Protein AF-A0A7W9W2H8-F1 (afdb_monomer)

Solvent-accessible surface area (backbone atoms only — not comparable to full-atom values): 6749 Å² total; per-residue (Å²): 116,67,68,60,52,55,39,51,52,52,49,53,53,46,51,53,51,52,52,50,52,46,56,75,64,71,57,98,55,100,55,81,86,44,75,69,54,47,53,52,53,52,53,50,51,50,54,48,56,59,52,57,78,33,88,85,63,46,72,69,55,53,52,49,53,52,50,51,50,53,50,50,54,52,48,52,50,49,51,51,66,72,39,58,71,58,50,53,60,63,53,56,70,58,64,66,62,69,56,57,56,55,55,54,54,50,54,56,59,57,67,64,69,81,112

Foldseek 3Di:
DVLVVVLVVLVVVLVVLVVVVVVVVVDPDPDCPDPLVVVLVVVSVVLSVVQSPDPVQDPVNSVVVSVVSVVVSVVVVVVCVVPVVVVCVVCVVVPCVVVVVVVVVVVVVVVVVVD

InterPro domains:
  IPR048454 YetF-like, N-terminal transmembrane domain [PF20730] (6-79)

Structure (mmCIF, N/CA/C/O backbone):
data_AF-A0A7W9W2H8-F1
#
_entry.id   AF-A0A7W9W2H8-F1
#
loop_
_atom_site.group_PDB
_atom_site.id
_atom_site.type_symbol
_atom_site.label_atom_id
_atom_site.label_alt_id
_atom_site.label_comp_id
_atom_site.label_asym_id
_atom_site.label_entity_id
_atom_site.label_seq_id
_atom_site.pdbx_PDB_ins_code
_atom_site.Cartn_x
_atom_site.Cartn_y
_atom_site.Cartn_z
_atom_site.occupancy
_atom_site.B_iso_or_equiv
_atom_site.auth_seq_id
_atom_site.auth_comp_id
_atom_site.auth_asym_id
_atom_site.auth_atom_id
_atom_site.pdbx_PDB_model_num
ATOM 1 N N . MET A 1 1 ? -12.262 -5.712 24.021 1.00 62.12 1 MET A N 1
ATOM 2 C CA . MET A 1 1 ? -12.804 -6.597 22.960 1.00 62.12 1 MET A CA 1
ATOM 3 C C . MET A 1 1 ? -13.128 -5.838 21.674 1.00 62.12 1 MET A C 1
ATOM 5 O O . MET A 1 1 ? -12.774 -6.342 20.624 1.00 62.12 1 MET A O 1
ATOM 9 N N . GLN A 1 2 ? -13.719 -4.637 21.738 1.00 69.75 2 GLN A N 1
ATOM 10 C CA . GLN A 1 2 ? -14.046 -3.810 20.558 1.00 69.75 2 GLN A CA 1
ATOM 11 C C . GLN A 1 2 ? -12.806 -3.399 19.725 1.00 69.75 2 GLN A C 1
ATOM 13 O O . GLN A 1 2 ? -12.825 -3.532 18.508 1.00 69.75 2 GLN A O 1
ATOM 18 N N . GLU A 1 3 ? -11.695 -3.026 20.372 1.00 73.56 3 GLU A N 1
ATOM 19 C CA . GLU A 1 3 ? -10.431 -2.654 19.695 1.00 73.56 3 GLU A CA 1
ATOM 20 C C . GLU A 1 3 ? -9.891 -3.746 18.749 1.00 73.56 3 GLU A C 1
ATOM 22 O O . GLU A 1 3 ? -9.481 -3.478 17.624 1.00 73.56 3 GLU A O 1
ATOM 27 N N . PHE A 1 4 ? -9.957 -5.018 19.161 1.00 81.75 4 PHE A N 1
ATOM 28 C CA . PHE A 1 4 ? -9.503 -6.135 18.325 1.00 81.75 4 PHE A CA 1
ATOM 29 C C . PHE A 1 4 ? -10.409 -6.376 17.113 1.00 81.75 4 PHE A C 1
ATOM 31 O O . PHE A 1 4 ? -9.926 -6.821 16.073 1.00 81.75 4 PHE A O 1
ATOM 38 N N . ILE A 1 5 ? -11.707 -6.078 17.233 1.00 84.69 5 ILE A N 1
ATOM 39 C CA . ILE A 1 5 ? -12.665 -6.192 16.127 1.00 84.69 5 ILE A CA 1
ATOM 40 C C . ILE A 1 5 ? -12.332 -5.154 15.050 1.00 84.69 5 ILE A C 1
ATOM 42 O O . ILE A 1 5 ? -12.262 -5.509 13.877 1.00 84.69 5 ILE A O 1
ATOM 46 N N . LEU A 1 6 ? -12.028 -3.913 15.448 1.00 83.62 6 LEU A N 1
ATOM 47 C CA . LEU A 1 6 ? -11.605 -2.850 14.526 1.00 83.62 6 LEU A CA 1
ATOM 48 C C . LEU A 1 6 ? -10.300 -3.201 13.802 1.00 83.62 6 LEU A C 1
ATOM 50 O O . LEU A 1 6 ? -10.186 -3.016 12.590 1.00 83.62 6 LEU A O 1
ATOM 54 N N . VAL A 1 7 ? -9.322 -3.752 14.525 1.00 85.94 7 VAL A N 1
ATOM 55 C CA . VAL A 1 7 ? -8.059 -4.220 13.936 1.00 85.94 7 VAL A CA 1
ATOM 56 C C . VAL A 1 7 ? -8.294 -5.355 12.937 1.00 85.94 7 VAL A C 1
ATOM 58 O O . VAL A 1 7 ? -7.734 -5.331 11.840 1.00 85.94 7 VAL A O 1
ATOM 61 N N . ALA A 1 8 ? -9.141 -6.329 13.279 1.00 87.94 8 ALA A N 1
ATOM 62 C CA . ALA A 1 8 ? -9.482 -7.435 12.388 1.00 87.94 8 ALA A CA 1
ATOM 63 C C . ALA A 1 8 ? -10.172 -6.947 11.104 1.00 87.94 8 ALA A C 1
ATOM 65 O O . ALA A 1 8 ? -9.843 -7.414 10.014 1.00 87.94 8 ALA A O 1
ATOM 66 N N . GLU A 1 9 ? -11.075 -5.972 11.212 1.00 86.56 9 GLU A N 1
ATOM 67 C CA . GLU A 1 9 ? -11.785 -5.388 10.072 1.00 86.56 9 GLU A CA 1
ATOM 68 C C . GLU A 1 9 ? -10.833 -4.613 9.139 1.00 86.56 9 GLU A C 1
ATOM 70 O O . GLU A 1 9 ? -10.846 -4.815 7.921 1.00 86.56 9 GLU A O 1
ATOM 75 N N . LYS A 1 10 ? -9.914 -3.811 9.702 1.00 85.00 10 LYS A N 1
ATOM 76 C CA . LYS A 1 10 ? -8.837 -3.134 8.950 1.00 85.00 10 LYS A CA 1
ATOM 77 C C . LYS A 1 10 ? -7.930 -4.131 8.224 1.00 85.00 10 LYS A C 1
ATOM 79 O O . LYS A 1 10 ? -7.573 -3.915 7.062 1.00 85.00 10 LYS A O 1
ATOM 84 N N . LEU A 1 11 ? -7.589 -5.239 8.883 1.00 87.75 11 LEU A N 1
ATOM 85 C CA . LEU A 1 11 ? -6.816 -6.332 8.291 1.00 87.75 11 LEU A CA 1
ATOM 86 C C . LEU A 1 11 ? -7.549 -6.976 7.116 1.00 87.75 11 LEU A C 1
ATOM 88 O O . LEU A 1 11 ? -6.941 -7.200 6.071 1.00 87.75 11 LEU A O 1
ATOM 92 N N . PHE A 1 12 ? -8.849 -7.231 7.260 1.00 90.06 12 PHE A N 1
ATOM 93 C CA . PHE A 1 12 ? -9.668 -7.834 6.210 1.00 90.06 12 PHE A CA 1
ATOM 94 C C . PHE A 1 12 ? -9.701 -6.955 4.955 1.00 90.06 12 PHE A C 1
ATOM 96 O O . PHE A 1 12 ? -9.484 -7.435 3.843 1.00 90.06 12 PHE A O 1
ATOM 103 N N . ILE A 1 13 ? -9.869 -5.642 5.131 1.00 88.12 13 ILE A N 1
ATOM 104 C CA . ILE A 1 13 ? -9.824 -4.668 4.032 1.00 88.12 13 ILE A CA 1
ATOM 105 C C . ILE A 1 13 ? -8.429 -4.624 3.391 1.00 88.12 13 ILE A C 1
ATOM 107 O O . ILE A 1 13 ? -8.315 -4.634 2.165 1.00 88.12 13 ILE A O 1
ATOM 111 N N . GLY A 1 14 ? -7.358 -4.632 4.193 1.00 87.00 14 GLY A N 1
ATOM 112 C CA . GLY A 1 14 ? -5.983 -4.697 3.681 1.00 87.00 14 GLY A CA 1
ATOM 113 C C . GLY A 1 14 ? -5.692 -5.971 2.890 1.00 87.00 14 GLY A C 1
ATOM 114 O O . GLY A 1 14 ? -5.011 -5.930 1.867 1.00 87.00 14 GLY A O 1
ATOM 115 N N . PHE A 1 15 ? -6.264 -7.096 3.314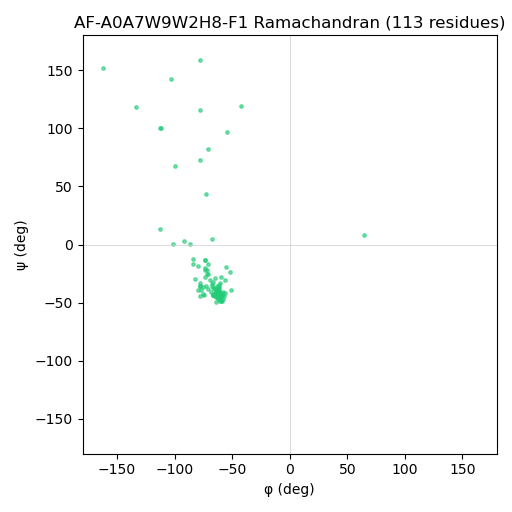 1.00 87.00 15 PHE A N 1
ATOM 116 C CA . PHE A 1 15 ? -6.154 -8.368 2.613 1.00 87.00 15 PHE A CA 1
ATOM 117 C C . PHE A 1 15 ? -6.858 -8.335 1.250 1.00 87.00 15 PHE A C 1
ATOM 119 O O . PHE A 1 15 ? -6.276 -8.742 0.244 1.00 87.00 15 PHE A O 1
ATOM 126 N N . PHE A 1 16 ? -8.065 -7.766 1.174 1.00 87.75 16 PHE A N 1
ATOM 127 C CA . PHE A 1 16 ? -8.730 -7.526 -0.110 1.00 87.75 16 PHE A CA 1
ATOM 128 C C . PHE A 1 16 ? -7.931 -6.583 -1.015 1.00 87.75 16 PHE A C 1
ATOM 130 O O . PHE A 1 16 ? -7.826 -6.841 -2.214 1.00 87.75 16 PHE A O 1
ATOM 137 N N . ALA A 1 17 ? -7.324 -5.529 -0.460 1.00 83.88 17 ALA A N 1
ATOM 138 C CA . ALA A 1 17 ? -6.467 -4.619 -1.218 1.00 83.88 17 ALA A CA 1
ATOM 139 C C . ALA A 1 17 ? -5.237 -5.336 -1.802 1.00 83.88 17 ALA A C 1
ATOM 141 O O . ALA A 1 17 ? -4.891 -5.115 -2.963 1.00 83.88 17 ALA A O 1
ATOM 142 N N . LEU A 1 18 ? -4.619 -6.249 -1.044 1.00 80.56 18 LEU A N 1
ATOM 143 C CA . LEU A 1 18 ? -3.547 -7.118 -1.537 1.00 80.56 18 LEU A CA 1
ATOM 144 C C . LEU A 1 18 ? -4.013 -7.986 -2.712 1.00 80.56 18 LEU A C 1
ATOM 146 O O . LEU A 1 18 ? -3.353 -8.000 -3.750 1.00 80.56 18 LEU A O 1
ATOM 150 N N . ILE A 1 19 ? -5.163 -8.658 -2.589 1.00 82.62 19 ILE A N 1
ATOM 151 C CA . ILE A 1 19 ? -5.737 -9.467 -3.678 1.00 82.62 19 ILE A CA 1
ATOM 152 C C . ILE A 1 19 ? -5.991 -8.604 -4.916 1.00 82.62 19 ILE A C 1
ATOM 154 O O . ILE A 1 19 ? -5.647 -9.008 -6.026 1.00 82.62 19 ILE A O 1
ATOM 158 N N . PHE A 1 20 ? -6.559 -7.410 -4.739 1.00 81.56 20 PHE A N 1
ATOM 159 C CA . PHE A 1 20 ? -6.842 -6.484 -5.832 1.00 81.56 20 PHE A CA 1
ATOM 160 C C . PHE A 1 20 ? -5.567 -6.048 -6.561 1.00 81.56 20 PHE A C 1
ATOM 162 O O . PHE A 1 20 ? -5.519 -6.062 -7.791 1.00 81.56 20 PHE A O 1
ATOM 169 N N . VAL A 1 21 ? -4.507 -5.718 -5.820 1.00 72.00 21 VAL A N 1
ATOM 170 C CA . VAL A 1 21 ? -3.216 -5.332 -6.405 1.00 72.00 21 VAL A CA 1
ATOM 171 C C . VAL A 1 21 ? -2.569 -6.502 -7.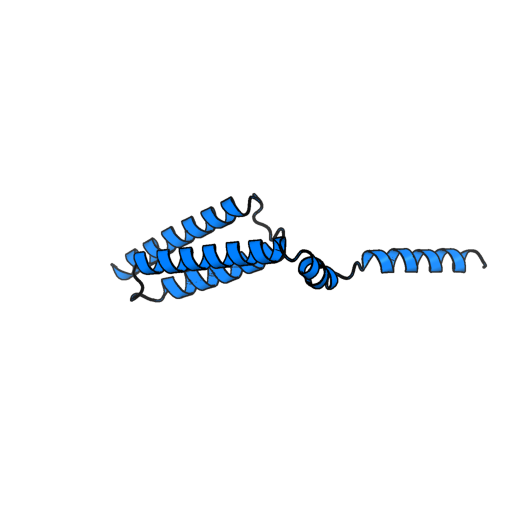145 1.00 72.00 21 VAL A C 1
ATOM 173 O O . VAL A 1 21 ? -2.084 -6.318 -8.262 1.00 72.00 21 VAL A O 1
ATOM 176 N N . ILE A 1 22 ? -2.612 -7.712 -6.581 1.00 74.31 22 ILE A N 1
ATOM 177 C CA . ILE A 1 22 ? -2.135 -8.930 -7.253 1.00 74.31 22 ILE A CA 1
ATOM 178 C C . ILE A 1 22 ? -2.912 -9.156 -8.557 1.00 74.31 22 ILE A C 1
ATOM 180 O O . ILE A 1 22 ? -2.308 -9.438 -9.593 1.00 74.31 22 ILE A O 1
ATOM 184 N N . ASN A 1 23 ? -4.235 -8.971 -8.528 1.00 74.75 23 ASN A N 1
ATOM 185 C CA . ASN A 1 23 ? -5.108 -9.114 -9.690 1.00 74.75 23 ASN A CA 1
ATOM 186 C C . ASN A 1 23 ? -4.757 -8.098 -10.794 1.00 74.75 23 ASN A C 1
ATOM 188 O O . ASN A 1 23 ? -4.529 -8.490 -11.937 1.00 74.75 23 ASN A O 1
ATOM 192 N N . ILE A 1 24 ? -4.579 -6.817 -10.442 1.00 68.12 24 ILE A N 1
ATOM 193 C CA . ILE A 1 24 ? -4.120 -5.761 -11.366 1.00 68.12 24 ILE A CA 1
ATOM 194 C C . ILE A 1 24 ? -2.735 -6.054 -11.953 1.00 68.12 24 ILE A C 1
ATOM 196 O O . ILE A 1 24 ? -2.435 -5.663 -13.086 1.00 68.12 24 ILE A O 1
ATOM 200 N N . SER A 1 25 ? -1.862 -6.709 -11.190 1.00 65.00 25 SER A N 1
ATOM 201 C CA . SER A 1 25 ? -0.526 -7.059 -11.666 1.00 65.00 25 SER A CA 1
ATOM 202 C C . SER A 1 25 ? -0.535 -8.215 -12.673 1.00 65.00 25 SER A C 1
ATOM 204 O O . SER A 1 25 ? 0.462 -8.397 -13.370 1.00 65.00 25 SER A O 1
ATOM 206 N N . GLY A 1 26 ? -1.643 -8.957 -12.816 1.00 54.56 26 GLY A N 1
ATOM 207 C CA . GLY A 1 26 ? -1.854 -9.951 -13.881 1.00 54.56 26 GLY A CA 1
ATOM 208 C C . GLY A 1 26 ? -0.908 -11.158 -13.842 1.00 54.56 26 GLY A C 1
ATOM 209 O O . GLY A 1 26 ? -0.891 -11.963 -14.770 1.00 54.56 26 GLY A O 1
ATOM 210 N N . LYS A 1 27 ? -0.108 -11.296 -12.779 1.00 56.94 27 LYS A N 1
ATOM 211 C CA . LYS A 1 27 ? 0.870 -12.368 -12.584 1.00 56.94 27 LYS A CA 1
ATOM 212 C C . LYS A 1 27 ? 0.391 -13.252 -11.444 1.00 56.94 27 LYS A C 1
ATOM 214 O O . LYS A 1 27 ? 0.554 -12.912 -10.278 1.00 56.94 27 LYS A O 1
ATOM 219 N N . GLY A 1 28 ? -0.211 -14.387 -11.784 1.00 52.81 28 GLY A N 1
ATOM 220 C CA . GLY A 1 28 ? -0.699 -15.383 -10.826 1.00 52.81 28 GLY A CA 1
ATOM 221 C C . GLY A 1 28 ? 0.413 -16.183 -10.142 1.00 52.81 28 GLY A C 1
ATOM 222 O O . GLY A 1 28 ? 0.293 -17.399 -10.055 1.00 52.81 28 GLY A O 1
ATOM 223 N N . ASN A 1 29 ? 1.507 -15.546 -9.707 1.00 44.91 29 ASN A N 1
ATOM 224 C CA . ASN A 1 29 ? 2.620 -16.252 -9.082 1.00 44.91 29 ASN A CA 1
ATOM 225 C C . ASN A 1 29 ? 3.081 -15.551 -7.798 1.00 44.91 29 ASN A C 1
ATOM 227 O O . ASN A 1 29 ? 3.543 -14.414 -7.818 1.00 44.91 29 ASN A O 1
ATOM 231 N N . LEU A 1 30 ? 2.968 -16.277 -6.686 1.00 51.69 30 LEU A N 1
ATOM 232 C CA . LEU A 1 30 ? 3.301 -15.882 -5.309 1.00 51.69 30 LEU A CA 1
ATOM 233 C C . LEU A 1 30 ? 4.811 -15.671 -5.062 1.00 51.69 30 LEU A C 1
ATOM 235 O O . LEU A 1 30 ? 5.225 -15.420 -3.933 1.00 51.69 30 LEU A O 1
ATOM 239 N N . ALA A 1 31 ? 5.638 -15.757 -6.106 1.00 47.03 31 ALA A N 1
ATOM 240 C CA . ALA A 1 31 ? 7.065 -15.466 -6.063 1.00 47.03 31 ALA A CA 1
ATOM 241 C C . ALA A 1 31 ? 7.334 -14.090 -6.695 1.00 47.03 31 ALA A C 1
ATOM 243 O O . ALA A 1 31 ? 6.690 -13.771 -7.703 1.00 47.03 31 ALA A O 1
ATOM 244 N N . PRO A 1 32 ? 8.280 -13.286 -6.159 1.00 47.94 32 PRO A N 1
ATOM 245 C CA . PRO A 1 32 ? 8.668 -12.003 -6.741 1.00 47.94 32 PRO A CA 1
ATOM 246 C C . PRO A 1 32 ? 9.072 -12.216 -8.201 1.00 47.94 32 PRO A C 1
ATOM 248 O O . PRO A 1 32 ? 10.180 -12.639 -8.511 1.00 47.94 32 PRO A O 1
ATOM 251 N N . SER A 1 33 ? 8.131 -11.963 -9.107 1.00 58.53 33 SER A N 1
ATOM 252 C CA . SER A 1 33 ? 8.308 -12.245 -10.531 1.00 58.53 33 SER A CA 1
ATOM 253 C C . SER A 1 33 ? 9.039 -11.097 -11.230 1.00 58.53 33 SER A C 1
ATOM 255 O O . SER A 1 33 ? 9.481 -11.244 -12.366 1.00 58.53 33 SER A O 1
ATOM 257 N N . THR A 1 34 ? 9.176 -9.948 -10.552 1.00 63.66 34 THR A N 1
ATOM 258 C CA . THR A 1 34 ? 9.895 -8.762 -11.030 1.00 63.66 34 THR A CA 1
ATOM 259 C C . THR A 1 34 ? 10.241 -7.815 -9.876 1.00 63.66 34 THR A C 1
ATOM 261 O O . THR A 1 34 ? 9.492 -7.716 -8.905 1.00 63.66 34 THR A O 1
ATOM 264 N N . ALA A 1 35 ? 11.322 -7.036 -10.005 1.00 71.75 35 ALA A N 1
ATOM 265 C CA . ALA A 1 35 ? 11.729 -6.030 -9.011 1.00 71.75 35 ALA A CA 1
ATOM 266 C C . ALA A 1 35 ? 10.635 -4.981 -8.706 1.00 71.75 35 ALA A C 1
ATOM 268 O O . ALA A 1 35 ? 10.528 -4.498 -7.583 1.00 71.75 35 ALA A O 1
ATOM 269 N N . SER A 1 36 ? 9.780 -4.658 -9.684 1.00 67.81 36 SER A N 1
ATOM 270 C CA . SER A 1 36 ? 8.618 -3.780 -9.485 1.00 67.81 36 SER A CA 1
ATOM 271 C C . SER A 1 36 ? 7.585 -4.349 -8.517 1.00 67.81 36 SER A C 1
ATOM 273 O O . SER A 1 36 ? 6.972 -3.593 -7.767 1.00 67.81 36 SER A O 1
ATOM 275 N N . ASP A 1 37 ? 7.396 -5.665 -8.539 1.00 73.19 37 ASP A N 1
ATOM 276 C CA . ASP A 1 37 ? 6.358 -6.345 -7.767 1.00 73.19 37 ASP A CA 1
ATOM 277 C C . ASP A 1 37 ? 6.807 -6.460 -6.306 1.00 73.19 37 ASP A C 1
ATOM 279 O O . ASP A 1 37 ? 6.014 -6.257 -5.390 1.00 73.19 37 ASP A O 1
ATOM 283 N N . ALA A 1 38 ? 8.112 -6.662 -6.087 1.00 76.94 38 ALA A N 1
ATOM 284 C CA . ALA A 1 38 ? 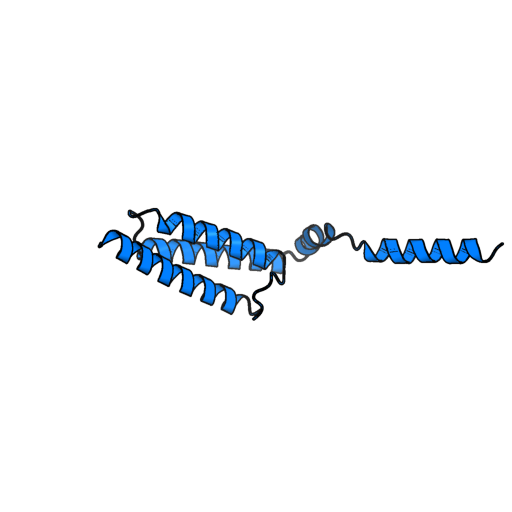8.722 -6.594 -4.763 1.00 76.94 38 ALA A CA 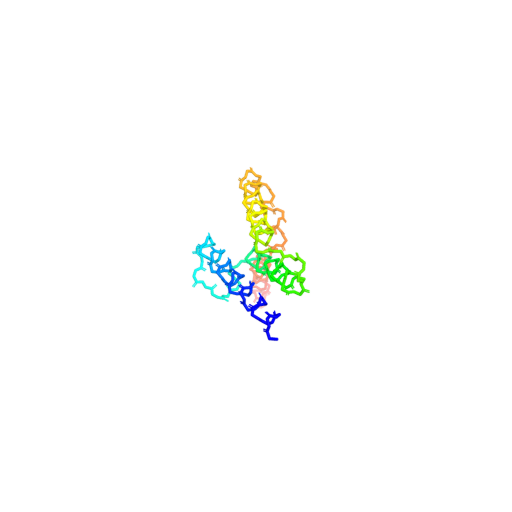1
ATOM 285 C C . ALA A 1 38 ? 8.524 -5.211 -4.117 1.00 76.94 38 ALA A C 1
ATOM 287 O O . ALA A 1 38 ? 8.060 -5.121 -2.983 1.00 76.94 38 ALA A O 1
ATOM 288 N N . VAL A 1 39 ? 8.798 -4.127 -4.852 1.00 83.12 39 VAL A N 1
ATOM 289 C CA . VAL A 1 39 ? 8.609 -2.758 -4.342 1.00 83.12 39 VAL A CA 1
ATOM 290 C C . VAL A 1 39 ? 7.137 -2.467 -4.030 1.00 83.12 39 VAL A C 1
ATOM 292 O O . VAL A 1 39 ? 6.849 -1.886 -2.986 1.00 83.12 39 VAL A O 1
ATOM 295 N N . GLN A 1 40 ? 6.194 -2.892 -4.879 1.00 81.38 40 GLN A N 1
ATOM 296 C CA . GLN A 1 40 ? 4.763 -2.700 -4.603 1.00 81.38 40 GLN A CA 1
ATOM 297 C C . GLN A 1 40 ? 4.314 -3.435 -3.339 1.00 81.38 40 GLN A C 1
ATOM 299 O O . GLN A 1 40 ? 3.635 -2.834 -2.506 1.00 81.38 40 GLN A O 1
ATOM 304 N N . ASN A 1 41 ? 4.733 -4.691 -3.168 1.00 82.38 41 ASN A N 1
ATOM 305 C CA . ASN A 1 41 ? 4.386 -5.491 -1.995 1.00 82.38 41 ASN A CA 1
ATOM 306 C C . ASN A 1 41 ? 4.977 -4.908 -0.703 1.00 82.38 41 ASN A C 1
ATOM 308 O O . ASN A 1 41 ? 4.293 -4.890 0.319 1.00 82.38 41 ASN A O 1
ATOM 312 N N . TYR A 1 42 ? 6.205 -4.376 -0.741 1.00 86.81 42 TYR A N 1
ATOM 313 C CA . TYR A 1 42 ? 6.808 -3.733 0.430 1.00 86.81 42 TYR A CA 1
ATOM 314 C C . TYR A 1 42 ? 6.051 -2.487 0.868 1.00 86.81 42 TYR A C 1
ATOM 316 O O . TYR A 1 42 ? 5.782 -2.317 2.057 1.00 86.81 42 TYR A O 1
ATOM 324 N N . VAL A 1 43 ? 5.680 -1.621 -0.074 1.00 87.88 43 VAL A N 1
ATOM 325 C CA . VAL A 1 43 ? 4.992 -0.385 0.298 1.00 87.88 43 VAL A CA 1
ATOM 326 C C . VAL A 1 43 ? 3.548 -0.653 0.730 1.00 87.88 43 VAL A C 1
ATOM 328 O O . VAL A 1 43 ? 3.096 -0.053 1.702 1.00 87.88 43 VAL A O 1
ATOM 331 N N . LEU A 1 44 ? 2.855 -1.616 0.109 1.00 86.38 44 LEU A N 1
ATOM 332 C CA . LEU A 1 44 ? 1.555 -2.096 0.600 1.00 86.38 44 LEU A CA 1
ATOM 333 C C . LEU A 1 44 ? 1.641 -2.621 2.031 1.00 86.38 44 LEU A C 1
ATOM 335 O O . LEU A 1 44 ? 0.827 -2.232 2.864 1.00 86.38 44 LEU A O 1
ATOM 339 N N . GLY A 1 45 ? 2.646 -3.448 2.334 1.00 87.12 45 GLY A N 1
ATOM 340 C CA . GLY A 1 45 ? 2.887 -3.940 3.690 1.00 87.12 45 GLY A CA 1
ATOM 341 C C . GLY A 1 45 ? 3.103 -2.807 4.699 1.00 87.12 45 GLY A C 1
ATOM 342 O O . GLY A 1 45 ? 2.546 -2.852 5.793 1.00 87.12 45 GLY A O 1
ATOM 343 N N . GLY A 1 46 ? 3.837 -1.758 4.314 1.00 89.38 46 GLY A N 1
ATOM 344 C CA . GLY A 1 46 ? 4.044 -0.565 5.142 1.00 89.38 46 GLY A CA 1
ATOM 345 C C . GLY A 1 46 ? 2.766 0.243 5.392 1.00 89.38 46 GLY A C 1
ATOM 346 O O . GLY A 1 46 ? 2.516 0.651 6.524 1.00 89.38 46 GLY A O 1
ATOM 347 N N . ILE A 1 47 ? 1.92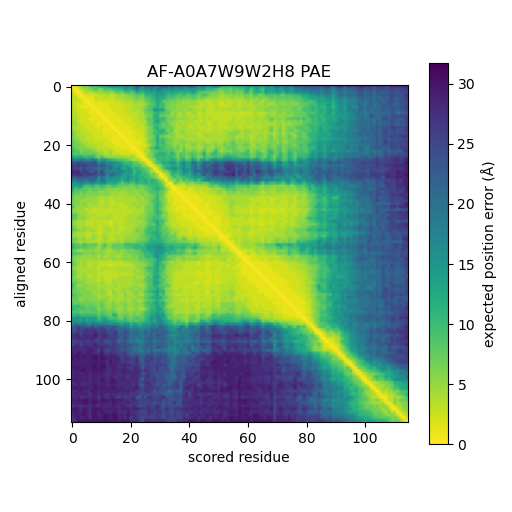9 0.434 4.366 1.00 90.12 47 ILE A N 1
ATOM 348 C CA . ILE A 1 47 ? 0.638 1.132 4.492 1.00 90.12 47 ILE A CA 1
ATOM 349 C C . ILE A 1 47 ? -0.303 0.350 5.413 1.00 90.12 47 ILE A C 1
ATOM 351 O O . ILE A 1 47 ? -0.860 0.919 6.350 1.00 90.12 47 ILE A O 1
ATOM 355 N N . ILE A 1 48 ? -0.448 -0.958 5.177 1.00 89.25 48 ILE A N 1
ATOM 356 C CA . ILE A 1 48 ? -1.303 -1.837 5.983 1.00 89.25 48 ILE A CA 1
ATOM 357 C C . ILE A 1 48 ? -0.814 -1.843 7.440 1.00 89.25 48 ILE A C 1
ATOM 359 O O . ILE A 1 48 ? -1.603 -1.607 8.352 1.00 89.25 48 ILE A O 1
ATOM 363 N N . GLY A 1 49 ? 0.492 -2.026 7.665 1.00 88.25 49 GLY A N 1
ATOM 364 C CA . GLY A 1 49 ? 1.090 -2.017 9.002 1.00 88.25 49 GLY A CA 1
ATOM 365 C C . GLY A 1 49 ? 0.902 -0.689 9.741 1.00 88.25 49 GLY A C 1
ATOM 366 O O . GLY A 1 49 ? 0.531 -0.693 10.909 1.00 88.25 49 GLY A O 1
ATOM 367 N N . GLY A 1 50 ? 1.087 0.451 9.068 1.00 87.69 50 GLY A N 1
ATOM 368 C CA . GLY A 1 50 ? 0.913 1.774 9.675 1.00 87.69 50 GLY A CA 1
ATOM 369 C C . GLY A 1 50 ? -0.536 2.102 10.054 1.00 87.69 50 GLY A C 1
ATOM 370 O O . GLY A 1 50 ? -0.770 2.760 11.066 1.00 87.69 50 GLY A O 1
ATOM 371 N N . VAL A 1 51 ? -1.513 1.624 9.276 1.00 87.00 51 VAL A N 1
ATOM 372 C CA . VAL A 1 51 ? -2.942 1.887 9.522 1.00 87.00 51 VAL A CA 1
ATOM 373 C C . VAL A 1 51 ? -3.538 0.951 10.579 1.00 87.00 51 VAL A C 1
ATOM 375 O O . VAL A 1 51 ? -4.449 1.354 11.307 1.00 87.00 51 VAL A O 1
ATOM 378 N N . ILE A 1 52 ? -3.018 -0.274 10.711 1.00 86.62 52 ILE A N 1
ATOM 379 C CA . ILE A 1 52 ? -3.489 -1.248 11.709 1.00 86.62 52 ILE A CA 1
ATOM 380 C C . ILE A 1 52 ? -3.275 -0.750 13.144 1.00 86.62 52 ILE A C 1
ATOM 382 O O . ILE A 1 52 ? -4.168 -0.918 13.966 1.00 86.62 52 ILE A O 1
ATOM 386 N N . TYR A 1 53 ? -2.132 -0.124 13.445 1.00 83.06 53 TYR A N 1
ATOM 387 C CA . TYR A 1 53 ? -1.801 0.329 14.806 1.00 83.06 53 TYR A CA 1
ATOM 388 C C . TYR A 1 53 ? -2.340 1.720 15.158 1.00 83.06 53 TYR A C 1
ATOM 390 O O . TYR A 1 53 ? -2.075 2.220 16.250 1.00 83.06 53 TYR A O 1
ATOM 398 N N . ASN A 1 54 ? -3.045 2.375 14.234 1.00 82.81 54 ASN A N 1
ATOM 399 C CA . ASN A 1 54 ? -3.547 3.725 14.440 1.00 82.81 54 ASN A CA 1
ATOM 400 C C . ASN A 1 54 ? -5.075 3.723 14.524 1.00 82.81 54 ASN A C 1
ATOM 402 O O . ASN A 1 54 ? -5.774 3.691 13.506 1.00 82.81 54 ASN A O 1
ATOM 406 N N . ASP A 1 55 ? -5.599 3.774 15.746 1.00 78.62 55 ASP A N 1
ATOM 407 C CA . ASP A 1 55 ? -7.043 3.739 16.012 1.00 78.62 55 ASP A CA 1
ATOM 408 C C . ASP A 1 55 ? -7.768 5.021 15.596 1.00 78.62 55 ASP A C 1
ATOM 410 O O . ASP A 1 55 ? -8.979 5.005 15.386 1.00 78.62 55 ASP A O 1
ATOM 414 N N . ASN A 1 56 ? -7.032 6.117 15.381 1.00 82.19 56 ASN A N 1
ATOM 415 C CA . ASN A 1 56 ? -7.611 7.364 14.885 1.00 82.19 56 ASN A CA 1
ATOM 416 C C . ASN A 1 56 ? -8.014 7.277 13.405 1.00 82.19 56 A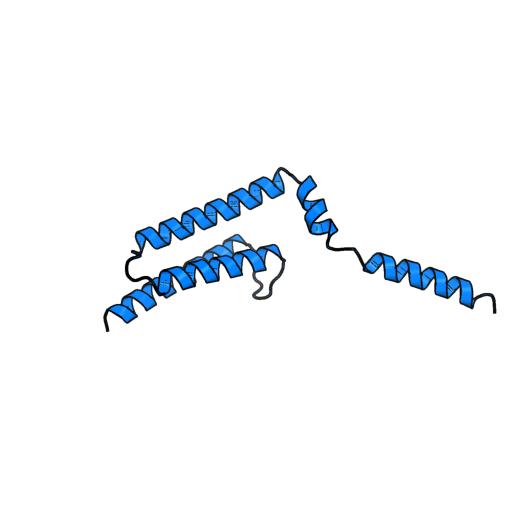SN A C 1
ATOM 418 O O . ASN A 1 56 ? -8.914 7.993 12.974 1.00 82.19 56 ASN A O 1
ATOM 422 N N . ILE A 1 57 ? -7.373 6.386 12.638 1.00 84.50 57 ILE A N 1
ATOM 423 C CA . ILE A 1 57 ? -7.630 6.247 11.204 1.00 84.50 57 ILE A CA 1
ATOM 424 C C . ILE A 1 57 ? -8.926 5.469 10.987 1.00 84.50 57 ILE A C 1
ATOM 426 O O . ILE A 1 57 ? -9.026 4.274 11.299 1.00 84.50 57 ILE A O 1
ATOM 430 N N . LYS A 1 58 ? -9.914 6.151 10.403 1.00 86.06 58 LYS A N 1
ATOM 431 C CA . LYS A 1 58 ? -11.203 5.565 10.018 1.00 86.06 58 LYS A CA 1
ATOM 432 C C . LYS A 1 58 ? -11.080 4.756 8.725 1.00 86.06 58 LYS A C 1
ATOM 434 O O . LYS A 1 58 ? -10.215 5.011 7.891 1.00 86.06 58 LYS A O 1
ATOM 439 N N . ILE A 1 59 ? -12.026 3.839 8.498 1.00 83.25 59 ILE A N 1
ATOM 440 C CA . ILE A 1 59 ? -12.112 3.038 7.258 1.00 83.25 59 ILE A CA 1
ATOM 441 C C . ILE A 1 59 ? -12.072 3.912 5.990 1.00 83.25 59 ILE A C 1
ATOM 443 O O . ILE A 1 59 ? -11.416 3.564 5.011 1.00 83.25 59 ILE A O 1
ATOM 447 N N . TRP A 1 60 ? -12.738 5.070 6.017 1.00 85.25 60 TRP A N 1
ATOM 448 C CA . TRP A 1 60 ? -12.791 5.993 4.881 1.00 85.25 60 TRP A CA 1
ATOM 449 C C . TRP A 1 60 ? -11.430 6.612 4.555 1.00 85.25 60 TRP A C 1
ATOM 451 O O . TRP A 1 60 ? -11.083 6.764 3.386 1.00 85.25 60 TRP A O 1
ATOM 461 N N . GLU A 1 61 ? -10.640 6.926 5.580 1.00 88.38 61 GLU A N 1
ATOM 462 C CA . GLU A 1 61 ? -9.280 7.441 5.412 1.00 88.38 61 GLU A CA 1
ATOM 463 C C . GLU A 1 61 ? -8.351 6.341 4.907 1.00 88.38 61 GLU A C 1
ATOM 465 O O . GLU A 1 61 ? -7.534 6.578 4.021 1.00 88.38 61 GLU A O 1
ATOM 470 N N . TYR A 1 62 ? -8.532 5.112 5.394 1.00 87.88 62 TYR A N 1
ATOM 471 C CA . TYR A 1 62 ? -7.774 3.969 4.907 1.00 87.88 62 TYR A CA 1
ATOM 472 C C . TYR A 1 62 ? -8.005 3.710 3.410 1.00 87.88 62 TYR A C 1
ATOM 474 O O . TYR A 1 62 ? -7.049 3.538 2.650 1.00 87.88 62 TYR A O 1
ATOM 482 N N . LEU A 1 63 ? -9.262 3.770 2.959 1.00 86.75 63 LEU A N 1
ATOM 483 C CA . LEU A 1 63 ? -9.612 3.682 1.539 1.00 86.75 63 LEU A CA 1
ATOM 484 C C . LEU A 1 63 ? -9.014 4.836 0.722 1.00 86.75 63 LEU A C 1
ATOM 486 O O . LEU A 1 63 ? -8.527 4.604 -0.385 1.00 86.75 63 LEU A O 1
ATOM 490 N N . ALA A 1 64 ? -8.997 6.059 1.260 1.00 90.06 64 ALA A N 1
ATOM 491 C CA . ALA A 1 64 ? -8.377 7.204 0.596 1.00 90.06 64 ALA A CA 1
ATOM 492 C C . ALA A 1 64 ? -6.859 7.017 0.420 1.00 90.06 64 ALA A C 1
ATOM 494 O O . ALA A 1 64 ? -6.333 7.269 -0.664 1.00 90.06 64 ALA A O 1
ATOM 495 N N . VAL A 1 65 ? -6.159 6.509 1.440 1.00 90.19 65 VAL A N 1
ATOM 496 C CA . VAL A 1 65 ? -4.720 6.197 1.359 1.00 90.19 65 VAL A CA 1
ATOM 497 C C . VAL A 1 65 ? -4.449 5.128 0.297 1.00 90.19 65 VAL A C 1
ATOM 499 O O . VAL A 1 65 ? -3.541 5.294 -0.518 1.00 90.19 65 VAL A O 1
ATOM 502 N N . LEU A 1 66 ? -5.261 4.066 0.246 1.00 87.94 66 LEU A N 1
ATOM 503 C CA . LEU A 1 66 ? -5.162 3.034 -0.793 1.00 87.94 66 LEU A CA 1
ATOM 504 C C . LEU A 1 66 ? -5.413 3.601 -2.199 1.00 87.94 66 LEU A C 1
ATOM 506 O O . LEU A 1 66 ? -4.689 3.258 -3.134 1.00 87.94 66 LEU A O 1
ATOM 510 N N . ALA A 1 67 ? -6.387 4.500 -2.355 1.00 88.12 67 ALA A N 1
ATOM 511 C CA . ALA A 1 67 ? -6.677 5.151 -3.631 1.00 88.12 67 ALA A CA 1
ATOM 512 C C . ALA A 1 67 ? -5.514 6.041 -4.102 1.00 88.12 67 ALA A C 1
ATOM 514 O O . ALA A 1 67 ? -5.109 5.960 -5.264 1.00 88.12 67 ALA A O 1
ATOM 515 N N . ILE A 1 68 ? -4.930 6.836 -3.197 1.00 91.12 68 ILE A N 1
ATOM 516 C CA . ILE A 1 68 ? -3.743 7.657 -3.480 1.00 91.12 68 ILE A CA 1
ATOM 517 C C . ILE A 1 68 ? -2.573 6.763 -3.892 1.00 91.12 68 ILE A C 1
ATOM 519 O O . ILE A 1 68 ? -1.920 7.035 -4.900 1.00 91.12 68 ILE A O 1
ATOM 523 N N . TRP A 1 69 ? -2.334 5.673 -3.158 1.00 89.25 69 TRP A N 1
ATOM 524 C CA . TRP A 1 69 ? -1.283 4.710 -3.470 1.00 89.25 69 TRP A CA 1
ATOM 525 C C . TRP A 1 69 ? -1.461 4.088 -4.861 1.00 89.25 69 TRP A C 1
ATOM 527 O O . TRP A 1 69 ? -0.528 4.098 -5.667 1.00 89.25 69 TRP A O 1
ATOM 537 N N . CYS A 1 70 ? -2.668 3.616 -5.186 1.00 85.00 70 CYS A N 1
ATOM 538 C CA . CYS A 1 70 ? -2.999 3.116 -6.521 1.00 85.00 70 CYS A CA 1
ATOM 539 C C . CYS A 1 70 ? -2.754 4.173 -7.607 1.00 85.00 70 CYS A C 1
ATOM 541 O O . CYS A 1 70 ? -2.142 3.860 -8.629 1.00 85.00 70 CYS A O 1
ATOM 543 N N . GLY A 1 71 ? -3.166 5.424 -7.380 1.00 88.00 71 GLY A N 1
ATOM 544 C CA . GLY A 1 71 ? -2.896 6.540 -8.290 1.00 88.00 71 GLY A CA 1
ATOM 545 C C . GLY A 1 71 ? -1.399 6.760 -8.518 1.00 88.00 71 GLY A C 1
ATOM 546 O O . GLY A 1 71 ? -0.962 6.910 -9.657 1.00 88.00 71 GLY A O 1
ATOM 547 N N . LEU A 1 72 ? -0.595 6.686 -7.456 1.00 87.62 72 LEU A N 1
ATOM 548 C CA . LEU A 1 72 ? 0.864 6.802 -7.503 1.00 87.62 72 LEU A CA 1
ATOM 549 C C . LEU A 1 72 ? 1.498 5.673 -8.326 1.00 87.62 72 LEU A C 1
ATOM 551 O O . LEU A 1 72 ? 2.347 5.923 -9.181 1.00 87.62 72 LEU A O 1
ATOM 555 N N . VAL A 1 73 ? 1.051 4.432 -8.127 1.00 82.88 73 VAL A N 1
ATOM 556 C CA . VAL A 1 73 ? 1.518 3.270 -8.897 1.00 82.88 73 VAL A CA 1
ATOM 557 C C . VAL A 1 73 ? 1.167 3.405 -10.382 1.00 82.88 73 VAL A C 1
ATOM 559 O O . VAL A 1 73 ? 2.014 3.134 -11.240 1.00 82.88 73 VAL A O 1
ATOM 562 N N . LEU A 1 74 ? -0.053 3.846 -10.704 1.00 82.94 74 LEU A N 1
ATOM 563 C CA . LEU A 1 74 ? -0.484 4.091 -12.083 1.00 82.94 74 LEU A CA 1
ATOM 564 C C . LEU A 1 74 ? 0.307 5.233 -12.729 1.00 82.94 74 LEU A C 1
ATOM 566 O O . LEU A 1 74 ? 0.758 5.090 -13.865 1.00 82.94 74 LEU A O 1
ATOM 570 N N . LEU A 1 75 ? 0.552 6.321 -11.996 1.00 85.06 75 LEU A N 1
ATOM 571 C CA . LEU A 1 75 ? 1.368 7.445 -12.451 1.00 85.06 75 LEU A CA 1
ATOM 572 C C . LEU A 1 75 ? 2.804 7.001 -12.750 1.00 85.06 75 LEU A C 1
ATOM 574 O O . LEU A 1 75 ? 3.339 7.299 -13.815 1.00 85.06 75 LEU A O 1
ATOM 578 N N . LEU A 1 76 ? 3.420 6.223 -11.857 1.00 81.56 76 LEU A N 1
ATOM 579 C CA . LEU A 1 76 ? 4.761 5.674 -12.064 1.00 81.56 76 LEU A CA 1
ATOM 580 C C . LEU A 1 76 ? 4.818 4.746 -13.284 1.00 81.56 76 LEU A C 1
ATOM 582 O O . LEU A 1 76 ? 5.797 4.781 -14.036 1.00 81.56 76 LEU A O 1
ATOM 586 N N . ARG A 1 77 ? 3.774 3.936 -13.514 1.00 75.75 77 ARG A N 1
ATOM 587 C CA . ARG A 1 77 ? 3.642 3.128 -14.737 1.00 75.75 77 ARG A CA 1
ATOM 588 C C . ARG A 1 77 ? 3.540 4.011 -15.979 1.00 75.75 77 ARG A C 1
ATOM 590 O O . ARG A 1 77 ? 4.249 3.748 -16.946 1.00 75.75 77 ARG A O 1
ATOM 597 N N . TYR A 1 78 ? 2.724 5.061 -15.938 1.00 78.00 78 TYR A N 1
ATOM 598 C CA . TYR A 1 78 ? 2.561 6.004 -17.043 1.00 78.00 78 TYR A CA 1
ATOM 599 C C . TYR A 1 78 ? 3.882 6.698 -17.398 1.00 78.00 78 TYR A C 1
ATOM 601 O O . TYR A 1 78 ? 4.292 6.691 -18.558 1.00 78.00 78 TYR A O 1
ATOM 609 N N . VAL A 1 79 ? 4.614 7.199 -16.398 1.00 76.81 79 VAL A N 1
ATOM 610 C CA . VAL A 1 79 ? 5.930 7.829 -16.595 1.00 76.81 79 VAL A CA 1
ATOM 611 C C . VAL A 1 79 ? 6.941 6.834 -17.169 1.00 76.81 79 VAL A C 1
ATOM 613 O O . VAL A 1 79 ? 7.638 7.163 -18.127 1.00 76.81 79 VAL A O 1
ATOM 616 N N . LYS A 1 80 ? 7.002 5.598 -16.651 1.00 63.78 80 LYS A N 1
ATOM 617 C CA . LYS A 1 80 ? 7.873 4.544 -17.209 1.00 63.78 80 LYS A CA 1
ATOM 618 C C . LYS A 1 80 ? 7.530 4.191 -18.657 1.00 63.78 80 LYS A C 1
ATOM 620 O O . LYS A 1 80 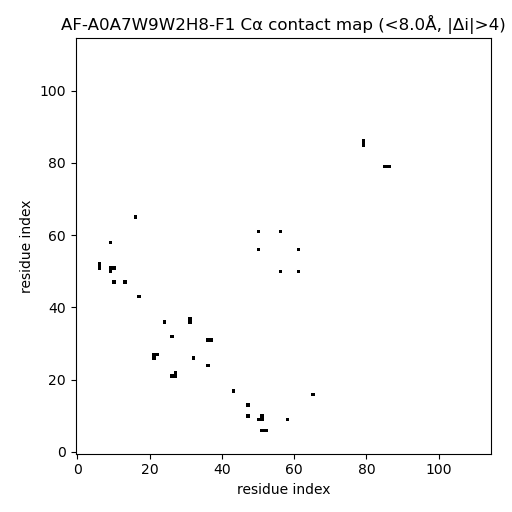? 8.430 3.848 -19.418 1.00 63.78 80 LYS A O 1
ATOM 625 N N . MET A 1 81 ? 6.252 4.240 -19.023 1.00 61.50 81 MET A N 1
ATOM 626 C CA . MET A 1 81 ? 5.777 3.899 -20.362 1.00 61.50 81 MET A CA 1
ATOM 627 C C . MET A 1 81 ? 6.025 5.032 -21.367 1.00 61.50 81 MET A C 1
ATOM 629 O O . MET A 1 81 ? 6.373 4.758 -22.511 1.00 61.50 81 MET A O 1
ATOM 633 N N . HIS A 1 82 ? 5.909 6.293 -20.939 1.00 64.06 82 HIS A N 1
A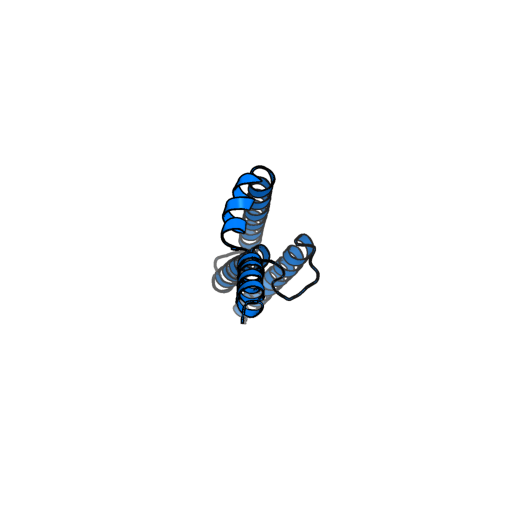TOM 634 C CA . HIS A 1 82 ? 6.191 7.452 -21.786 1.00 64.06 82 HIS A CA 1
ATOM 635 C C . HIS A 1 82 ? 7.705 7.698 -21.954 1.00 64.06 82 HIS A C 1
ATOM 637 O O . HIS A 1 82 ? 8.171 7.958 -23.060 1.00 64.06 82 HIS A O 1
ATOM 643 N N . ASN A 1 83 ? 8.500 7.509 -20.892 1.00 52.50 83 ASN A N 1
ATOM 644 C CA . ASN A 1 83 ? 9.963 7.620 -20.912 1.00 52.50 83 ASN A CA 1
ATOM 645 C C . ASN A 1 83 ? 10.645 6.245 -21.014 1.00 52.50 83 ASN A C 1
ATOM 647 O O . ASN A 1 83 ? 11.373 5.824 -20.110 1.00 52.50 83 ASN A O 1
ATOM 651 N N . VAL A 1 84 ? 10.499 5.566 -22.157 1.00 53.62 84 VAL A N 1
ATOM 652 C CA . VAL A 1 84 ? 11.194 4.291 -22.462 1.00 53.62 84 VAL A CA 1
ATOM 653 C C . VAL A 1 84 ? 12.721 4.388 -22.249 1.00 53.62 84 VAL A C 1
ATOM 655 O O . VAL A 1 84 ? 13.374 3.397 -21.932 1.00 53.62 84 VAL A O 1
ATOM 658 N N . LYS A 1 85 ? 13.294 5.599 -22.312 1.00 49.44 85 LYS A N 1
ATOM 659 C CA . LYS A 1 85 ? 14.714 5.872 -22.025 1.00 49.44 85 LYS A CA 1
ATOM 660 C C . LYS A 1 85 ? 15.132 5.609 -20.570 1.00 49.44 85 LYS A C 1
ATOM 662 O O . LYS A 1 85 ? 16.271 5.232 -20.328 1.00 49.44 85 LYS A O 1
ATOM 667 N N . MET A 1 86 ? 14.228 5.738 -19.596 1.00 51.12 86 MET A N 1
ATOM 668 C CA . MET A 1 86 ? 14.538 5.462 -18.183 1.00 51.12 86 MET A CA 1
ATOM 669 C C . MET A 1 86 ? 14.522 3.959 -17.866 1.00 51.12 86 MET A C 1
ATOM 671 O O . MET A 1 86 ? 15.124 3.514 -16.890 1.00 51.12 86 ME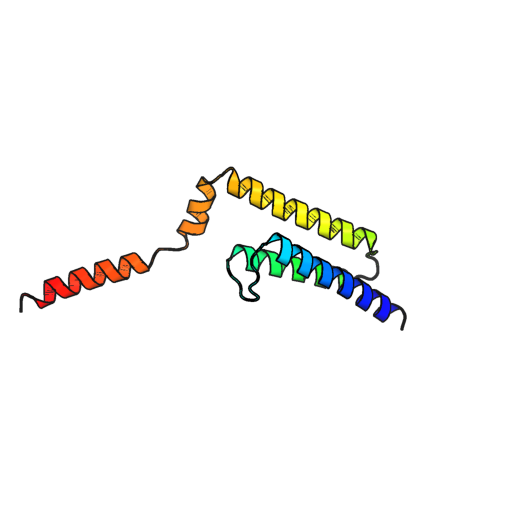T A O 1
ATOM 675 N N . LYS A 1 87 ? 13.886 3.167 -18.739 1.00 50.28 87 LYS A N 1
ATOM 676 C CA . LYS A 1 87 ? 13.930 1.704 -18.711 1.00 50.28 87 LYS A CA 1
ATOM 677 C C . LYS A 1 87 ? 15.362 1.195 -18.925 1.00 50.28 87 LYS A C 1
ATOM 679 O O . LYS A 1 87 ? 15.793 0.311 -18.205 1.00 50.28 87 LYS A O 1
ATOM 684 N N . GLN A 1 88 ? 16.134 1.839 -19.807 1.00 52.62 88 GLN A N 1
ATOM 685 C CA . GLN A 1 88 ? 17.541 1.495 -20.064 1.00 52.62 88 GLN A CA 1
ATOM 686 C C . GLN A 1 88 ? 18.498 1.848 -18.916 1.00 52.62 88 GLN A C 1
ATOM 688 O O . GLN A 1 88 ? 19.535 1.210 -18.797 1.00 52.62 88 GLN A O 1
ATOM 693 N N . VAL A 1 89 ? 18.175 2.823 -18.059 1.00 54.38 89 VAL A N 1
ATOM 694 C CA . VAL A 1 89 ? 19.031 3.172 -16.908 1.00 54.38 89 VAL A CA 1
ATOM 695 C C . VAL A 1 89 ? 18.819 2.198 -15.749 1.00 54.38 89 VAL A C 1
ATOM 697 O O . VAL A 1 89 ? 19.789 1.794 -15.125 1.00 54.38 89 VAL A O 1
ATOM 700 N N . LEU A 1 90 ? 17.575 1.776 -15.488 1.00 52.38 90 LEU A N 1
ATOM 701 C CA . LEU A 1 90 ? 17.273 0.760 -14.470 1.00 52.38 90 LEU A CA 1
ATOM 702 C C . LEU A 1 90 ? 17.649 -0.659 -14.922 1.00 52.38 90 LEU A C 1
ATOM 704 O O . LEU A 1 90 ? 18.257 -1.391 -14.146 1.00 52.38 90 LEU A O 1
ATOM 708 N N . ASP A 1 91 ? 17.344 -1.030 -16.169 1.00 52.66 91 ASP A N 1
ATOM 709 C CA . ASP A 1 91 ? 17.762 -2.321 -16.733 1.00 52.66 91 ASP A CA 1
ATOM 710 C C . ASP A 1 91 ? 19.270 -2.335 -17.063 1.00 52.66 91 ASP A C 1
ATOM 712 O O . ASP A 1 91 ? 19.873 -3.398 -17.123 1.00 52.66 91 ASP A O 1
ATOM 716 N N . GLY A 1 92 ? 19.919 -1.173 -17.212 1.00 43.78 92 GLY A N 1
ATOM 717 C CA . GLY A 1 92 ? 21.366 -1.046 -17.433 1.00 43.78 92 GLY A CA 1
ATOM 718 C C . GLY A 1 92 ? 22.232 -1.331 -16.201 1.00 43.78 92 GLY A C 1
ATOM 719 O O . GLY A 1 92 ? 23.436 -1.532 -16.343 1.00 43.78 92 GLY A O 1
ATOM 720 N N . ILE A 1 93 ? 21.636 -1.400 -15.002 1.00 51.31 93 ILE A N 1
ATOM 721 C CA . ILE A 1 93 ? 22.312 -1.911 -13.793 1.00 51.31 93 ILE A CA 1
ATOM 722 C C . ILE A 1 93 ? 22.218 -3.444 -13.727 1.00 51.31 93 ILE A C 1
ATOM 724 O O . ILE A 1 93 ? 23.024 -4.086 -13.054 1.00 51.31 93 ILE A O 1
ATOM 728 N N . ALA A 1 94 ? 21.311 -4.067 -14.490 1.00 43.78 94 ALA A N 1
ATOM 729 C CA . ALA A 1 94 ? 21.424 -5.482 -14.812 1.00 43.78 94 ALA A CA 1
ATOM 730 C C . ALA A 1 94 ? 22.479 -5.636 -15.916 1.00 43.78 94 ALA A C 1
ATOM 732 O O . ALA A 1 94 ? 22.170 -5.895 -17.078 1.00 43.78 94 ALA A O 1
ATOM 733 N N . LEU A 1 95 ? 23.748 -5.454 -15.534 1.00 49.28 95 LEU A N 1
ATOM 734 C CA . LEU A 1 95 ? 24.892 -5.917 -16.308 1.00 49.28 95 LEU A CA 1
ATOM 735 C C . LEU A 1 95 ? 24.558 -7.324 -16.824 1.00 49.28 95 LEU A C 1
ATOM 737 O O . LEU A 1 95 ? 24.341 -8.227 -16.008 1.00 49.28 95 LEU A O 1
ATOM 741 N N . PRO A 1 96 ? 24.506 -7.558 -18.144 1.00 51.66 96 PRO A N 1
ATOM 742 C CA . PRO A 1 96 ? 24.428 -8.906 -18.662 1.00 51.66 96 PRO A CA 1
ATOM 743 C C . PRO A 1 96 ? 25.796 -9.550 -18.418 1.00 51.66 96 PRO A C 1
ATOM 745 O O . PRO A 1 96 ? 26.639 -9.621 -19.308 1.00 51.66 96 PRO A O 1
ATOM 748 N N . VAL A 1 97 ? 26.022 -10.048 -17.198 1.00 55.00 97 VAL A N 1
ATOM 749 C CA . VAL A 1 97 ? 27.189 -10.873 -16.836 1.00 55.00 97 VAL A CA 1
ATOM 750 C C . VAL A 1 97 ? 27.283 -12.102 -17.758 1.00 55.00 97 VAL A C 1
ATOM 752 O O . VAL A 1 97 ? 28.360 -12.649 -17.970 1.00 55.00 97 VAL A O 1
ATOM 755 N N . VAL A 1 98 ? 26.177 -12.469 -18.417 1.00 57.53 98 VAL A N 1
ATOM 756 C CA . VAL A 1 98 ? 26.112 -13.498 -19.465 1.00 57.53 98 VAL A CA 1
ATOM 757 C C . VAL A 1 98 ? 27.003 -13.208 -20.682 1.00 57.53 98 VAL A C 1
ATOM 759 O O . VAL A 1 98 ? 27.454 -14.161 -21.318 1.00 57.53 98 VAL A O 1
ATOM 762 N N . ASN A 1 99 ? 27.305 -11.947 -21.016 1.00 49.28 99 ASN A N 1
ATOM 763 C CA . ASN A 1 99 ? 28.235 -11.661 -22.118 1.00 49.28 99 ASN A CA 1
ATOM 764 C C . ASN A 1 99 ? 29.700 -11.846 -21.706 1.00 49.28 99 ASN A C 1
ATOM 766 O O . ASN A 1 99 ? 30.487 -12.361 -22.497 1.00 49.28 99 ASN A O 1
ATOM 770 N N . VAL A 1 100 ? 30.046 -11.561 -20.444 1.00 56.28 100 VAL A N 1
ATOM 771 C CA . VAL A 1 100 ? 31.414 -11.760 -19.937 1.00 56.28 100 VAL A CA 1
ATOM 772 C C . VAL A 1 100 ? 31.785 -13.245 -19.961 1.00 56.28 100 VAL A C 1
ATOM 774 O O . VAL A 1 100 ? 32.892 -13.605 -20.361 1.00 56.28 100 VAL A O 1
ATOM 777 N N . THR A 1 101 ? 30.856 -14.147 -19.622 1.00 54.75 101 THR A N 1
ATOM 778 C CA . THR A 1 101 ? 31.147 -15.591 -19.599 1.00 54.75 101 THR A CA 1
ATOM 779 C C . THR A 1 101 ? 31.410 -16.164 -20.994 1.00 54.75 101 THR A C 1
ATOM 781 O O . THR A 1 101 ? 32.264 -17.038 -21.138 1.00 54.75 101 THR A O 1
ATOM 784 N N . LYS A 1 102 ? 30.727 -15.676 -22.039 1.00 57.50 102 LYS A N 1
ATOM 785 C CA . LYS A 1 102 ? 30.934 -16.168 -23.413 1.00 57.50 102 LYS A CA 1
ATOM 786 C C . LYS A 1 102 ? 32.227 -15.646 -24.032 1.00 57.50 102 LYS A C 1
ATOM 788 O O . LYS A 1 102 ? 32.915 -16.401 -24.719 1.00 57.50 102 LYS A O 1
ATOM 793 N N . GLU A 1 103 ? 32.594 -14.404 -23.744 1.00 59.69 103 GLU A N 1
ATOM 794 C CA . GLU A 1 103 ? 33.843 -13.810 -24.227 1.00 59.69 103 GLU A CA 1
ATOM 795 C C . GLU A 1 103 ? 35.067 -14.482 -23.574 1.00 59.69 103 GLU A C 1
ATOM 797 O O . GLU A 1 103 ? 36.006 -14.887 -24.261 1.00 59.69 103 GLU A O 1
ATOM 802 N N . SER A 1 104 ? 34.981 -14.770 -22.269 1.00 58.19 104 SER A N 1
ATOM 803 C CA . SER A 1 104 ? 36.037 -15.454 -21.500 1.00 58.19 104 SER A CA 1
ATOM 804 C C . SER A 1 104 ? 36.282 -16.905 -21.953 1.00 58.19 104 SER A C 1
ATOM 806 O O . SER A 1 104 ? 37.423 -17.364 -22.018 1.00 58.19 104 SER A O 1
ATOM 808 N N . LEU A 1 105 ? 35.222 -17.640 -22.320 1.00 61.34 105 LEU A N 1
ATOM 809 C CA . LEU A 1 105 ? 35.317 -19.018 -22.837 1.00 61.34 105 LEU A CA 1
ATOM 810 C C . LEU A 1 105 ? 35.855 -19.085 -24.276 1.00 61.34 105 LEU A C 1
ATOM 812 O O . LEU A 1 105 ? 36.350 -20.127 -24.709 1.00 61.34 105 LEU A O 1
ATOM 816 N N . SER A 1 106 ? 35.747 -17.984 -25.020 1.00 60.22 106 SER A N 1
ATOM 817 C CA . SER A 1 106 ? 36.287 -17.861 -26.376 1.00 60.22 106 SER A CA 1
ATOM 818 C C . SER A 1 106 ? 37.805 -17.684 -26.341 1.00 60.22 106 SER A C 1
ATOM 820 O O . SER A 1 106 ? 38.505 -18.378 -27.072 1.00 60.22 106 SER A O 1
ATOM 822 N N . TYR A 1 107 ? 38.320 -16.863 -25.419 1.00 59.41 107 TYR A N 1
ATOM 823 C CA . TYR A 1 107 ? 39.762 -16.697 -25.197 1.00 59.41 107 TYR A CA 1
ATOM 824 C C . TYR A 1 107 ? 40.447 -17.986 -24.714 1.00 59.41 107 TYR A C 1
ATOM 826 O O . TYR A 1 107 ? 41.494 -18.363 -25.241 1.00 59.41 107 TYR A O 1
ATOM 834 N N . PHE A 1 108 ? 39.840 -18.722 -23.776 1.00 63.84 108 PHE A N 1
ATOM 835 C CA . PHE A 1 108 ? 40.428 -19.967 -23.259 1.00 63.84 108 PHE A CA 1
ATOM 836 C C . PHE A 1 108 ? 40.502 -21.086 -24.317 1.00 63.84 108 PHE A C 1
ATOM 838 O O . PHE A 1 108 ? 41.447 -21.871 -24.331 1.00 63.84 108 PHE A O 1
ATOM 845 N N . ARG A 1 109 ? 39.543 -21.143 -25.256 1.00 63.56 109 ARG A N 1
ATOM 846 C CA . ARG A 1 109 ? 39.549 -22.134 -26.349 1.00 63.56 109 ARG A CA 1
ATOM 847 C C . ARG A 1 109 ? 40.602 -21.843 -27.425 1.00 63.56 109 ARG A C 1
ATOM 849 O O . ARG A 1 109 ? 41.047 -22.776 -28.086 1.00 63.56 109 ARG A O 1
ATOM 856 N N . ILE A 1 110 ? 40.979 -20.580 -27.622 1.00 63.75 110 ILE A N 1
ATOM 857 C CA . ILE A 1 110 ? 42.004 -20.199 -28.606 1.00 63.75 110 ILE A CA 1
ATOM 858 C C . ILE A 1 110 ? 43.398 -20.497 -28.038 1.00 63.75 110 ILE A C 1
ATOM 860 O O . ILE A 1 110 ? 44.196 -21.141 -28.708 1.00 63.75 110 ILE A O 1
ATOM 864 N N . ASN A 1 111 ? 43.644 -20.155 -26.769 1.00 53.25 111 ASN A N 1
ATOM 865 C CA . ASN A 1 111 ? 44.954 -20.340 -26.135 1.00 53.25 111 ASN A CA 1
ATOM 866 C C . ASN A 1 111 ? 45.317 -21.811 -25.840 1.00 53.25 111 ASN A C 1
ATOM 868 O O . ASN A 1 111 ? 46.487 -22.138 -25.700 1.00 53.25 111 ASN A O 1
ATOM 872 N N . HIS A 1 112 ? 44.336 -22.717 -25.750 1.00 58.09 112 HIS A N 1
ATOM 873 C CA . HIS A 1 112 ? 44.584 -24.149 -25.519 1.00 58.09 112 HIS A CA 1
ATOM 874 C C . HIS A 1 112 ? 44.707 -24.970 -26.821 1.00 58.09 112 HIS A C 1
ATOM 876 O O . HIS A 1 112 ? 44.832 -26.193 -26.768 1.00 58.09 112 HIS A O 1
ATOM 882 N N . ARG A 1 113 ? 44.638 -24.330 -28.000 1.00 58.31 113 ARG A N 1
ATOM 883 C CA . ARG A 1 113 ? 44.847 -24.999 -29.297 1.00 58.31 113 ARG A CA 1
ATOM 884 C C . ARG A 1 113 ? 46.241 -24.769 -29.897 1.00 58.31 113 ARG A C 1
ATOM 886 O O . ARG A 1 113 ? 46.498 -25.284 -30.980 1.00 58.31 113 ARG A O 1
ATOM 893 N N . GLU A 1 114 ? 47.101 -24.015 -29.209 1.00 57.22 114 GLU A N 1
ATOM 894 C CA . GLU A 1 114 ? 48.481 -23.701 -29.623 1.00 57.22 114 GLU A CA 1
ATOM 895 C C . GLU A 1 114 ? 49.562 -24.335 -28.715 1.00 57.22 114 GLU A C 1
ATOM 897 O O . GLU A 1 114 ? 50.735 -23.987 -28.837 1.00 57.22 114 GLU A O 1
ATOM 902 N N . CYS A 1 115 ? 49.188 -25.291 -27.851 1.00 51.28 115 CYS A N 1
ATOM 903 C CA . CYS A 1 115 ? 50.113 -26.200 -27.155 1.00 51.28 115 CYS A CA 1
ATOM 904 C C . CYS A 1 115 ? 49.952 -27.633 -27.669 1.00 51.28 115 CYS A C 1
ATOM 906 O O . CYS A 1 115 ? 48.786 -28.054 -27.857 1.00 51.28 115 CYS A O 1
#

pLDDT: mean 71.98, std 14.96, range [43.78, 91.12]

Sequence (115 aa):
MQEFILVAEKLFIGFFALIFVINISGKGNLAPSTASDAVQNYVLGGIIGGVIYNDNIKIWEYLAVLAIWCGLVLLLRYVKMHNVKMKQVLDGIALPVVNVTKESLSYFRINHREC

Secondary structure (DSSP, 8-state):
-HHHHHHHHHHHHHHHHHHHHHHHHT---SS--SHHHHHHHHHHHHHHHHHHT-TT--HHHHHHHHHHHHHHHHHHHHHHHH-HHHHHHHHTTS--HHHHHHHHHHHHHHHTT--

Organism: NCBI:txid237576

Mean predicted aligned error: 13.54 Å

Radius of gyration: 22.76 Å; Cα contacts (8 Å, |Δi|>4): 22; chains: 1; bounding box: 64×34×53 Å